Protein AF-A0A7Y2GU65-F1 (afdb_monomer_lite)

pLDDT: mean 91.69, std 6.18, range [55.5, 98.25]

Secondary structure (DSSP, 8-state):
-HHHHHHHHHHHHHHTT--HHHHHHHHHHHHHHHHHHHHHHHHHHHHHHHHHHHHH-TT----HHHHHHHHHHTT-HHHHHHHHHHHHHTT-GGGGGTTT-GGGGGGTT-HHHHHHHHHHT---

Sequence (124 aa):
MEPEAMEQRWIMLEKAGVTADVIEAQKDLYEKEGLDGMRRSLLENNLAGIKTKLEEDKNAYIKYIGIARAYAELKDKEKTLEYLNKAYQQREVHLVELKSDRKFDLLNNEPEFQELLKKIGFPE

Foldseek 3Di:
DVVVVLVVVLVVCVVVVNDPVVSVVLVVQCVVPNPLSSLLVVLVVVLVVVVVVCVVPVPPDDQLCVNLLSVLSVVNPVSNLVSLVVNVVVVPPCVVCVVVPCSCVSCPPPPSVVVSCVVVPHDD

Structure (mmCIF, N/CA/C/O backbone):
data_AF-A0A7Y2GU65-F1
#
_entry.id   AF-A0A7Y2GU65-F1
#
loop_
_atom_site.group_PDB
_atom_site.id
_atom_site.type_symbol
_atom_site.label_atom_id
_atom_site.label_alt_id
_atom_site.label_comp_id
_atom_site.label_asym_id
_atom_site.label_entity_id
_atom_site.label_seq_id
_atom_site.pdbx_PDB_ins_code
_atom_site.Cartn_x
_atom_site.Cartn_y
_atom_site.Cartn_z
_atom_site.occupancy
_atom_site.B_iso_or_equiv
_atom_site.auth_seq_id
_atom_site.auth_comp_id
_atom_site.auth_asym_id
_atom_site.auth_atom_id
_atom_site.pdbx_PDB_model_num
ATOM 1 N N . MET A 1 1 ? 11.517 -22.334 -8.841 1.00 55.50 1 MET A N 1
ATOM 2 C CA . MET A 1 1 ? 10.171 -21.730 -8.915 1.00 55.50 1 MET A CA 1
ATOM 3 C C . MET A 1 1 ? 10.223 -20.253 -9.304 1.00 55.50 1 MET A C 1
ATOM 5 O O . MET A 1 1 ? 9.448 -19.884 -10.167 1.00 55.50 1 MET A O 1
ATOM 9 N N . GLU A 1 2 ? 11.141 -19.430 -8.777 1.00 62.38 2 GLU A N 1
ATOM 10 C CA . GLU A 1 2 ? 11.194 -17.982 -9.102 1.00 62.38 2 GLU A CA 1
ATOM 11 C C . GLU A 1 2 ? 11.497 -17.610 -10.579 1.00 62.38 2 GLU A C 1
ATOM 13 O O . GLU A 1 2 ? 10.807 -16.745 -11.116 1.00 62.38 2 GLU A O 1
ATOM 18 N N . PRO A 1 3 ? 12.448 -18.252 -11.298 1.00 69.88 3 PRO A N 1
ATOM 19 C CA . PRO A 1 3 ? 12.790 -17.824 -12.666 1.00 69.88 3 PRO A CA 1
ATOM 20 C C . PRO A 1 3 ? 11.678 -18.085 -13.693 1.00 69.88 3 PRO A C 1
ATOM 22 O O . PRO A 1 3 ? 11.428 -17.265 -14.570 1.00 69.88 3 PRO A O 1
ATOM 25 N N . GLU A 1 4 ? 10.967 -19.203 -13.543 1.00 79.25 4 GLU A N 1
ATOM 26 C CA . GLU A 1 4 ? 9.875 -19.616 -14.435 1.00 79.25 4 GLU A CA 1
ATOM 27 C C . GLU A 1 4 ? 8.646 -18.699 -14.297 1.00 79.25 4 GLU A C 1
ATOM 29 O O . GLU A 1 4 ? 7.996 -18.358 -15.286 1.00 79.25 4 GLU A O 1
ATOM 34 N N . ALA A 1 5 ? 8.353 -18.226 -13.079 1.00 82.44 5 ALA A N 1
ATOM 35 C CA . ALA A 1 5 ? 7.272 -17.271 -12.836 1.00 82.44 5 ALA A CA 1
ATOM 36 C C . ALA A 1 5 ? 7.546 -15.909 -13.497 1.00 82.44 5 ALA A C 1
ATOM 38 O O . ALA A 1 5 ? 6.633 -15.277 -14.037 1.00 82.44 5 ALA A O 1
ATOM 39 N N . MET A 1 6 ? 8.807 -15.474 -13.494 1.00 86.69 6 MET A N 1
ATOM 40 C CA . MET A 1 6 ? 9.222 -14.241 -14.156 1.00 86.69 6 MET A CA 1
ATOM 41 C C . MET A 1 6 ? 9.165 -14.360 -15.683 1.00 86.69 6 MET A C 1
ATOM 43 O O . MET A 1 6 ? 8.693 -13.430 -16.340 1.00 86.69 6 MET A O 1
ATOM 47 N N . GLU A 1 7 ? 9.501 -15.532 -16.229 1.00 87.25 7 GLU A N 1
ATOM 48 C CA . GLU A 1 7 ? 9.371 -15.827 -17.659 1.00 87.25 7 GLU A CA 1
ATOM 49 C C . GLU A 1 7 ? 7.941 -15.682 -18.171 1.00 87.25 7 GLU A C 1
ATOM 51 O O . GLU A 1 7 ? 7.678 -14.946 -19.129 1.00 87.25 7 GLU A O 1
ATOM 56 N N . GLN A 1 8 ? 6.988 -16.281 -17.459 1.00 88.69 8 GLN A N 1
ATOM 57 C CA . GLN A 1 8 ? 5.573 -16.128 -17.783 1.00 88.69 8 GLN A CA 1
ATOM 58 C C . GLN A 1 8 ? 5.105 -14.676 -17.664 1.00 88.69 8 GLN A C 1
ATOM 60 O O . GLN A 1 8 ? 4.289 -14.217 -18.465 1.00 88.69 8 GLN A O 1
ATOM 65 N N . ARG A 1 9 ? 5.633 -13.921 -16.696 1.00 88.88 9 ARG A N 1
ATOM 66 C CA . ARG A 1 9 ? 5.272 -12.515 -16.523 1.00 88.88 9 ARG A CA 1
ATOM 67 C C . ARG A 1 9 ? 5.699 -11.664 -17.721 1.00 88.88 9 ARG A C 1
ATOM 69 O O . ARG A 1 9 ? 4.898 -10.846 -18.168 1.00 88.88 9 ARG A O 1
ATOM 76 N N . TRP A 1 10 ? 6.909 -11.846 -18.257 1.00 91.06 10 TRP A N 1
ATOM 77 C CA . TRP A 1 10 ? 7.356 -11.094 -19.441 1.00 91.06 10 TRP A CA 1
ATOM 78 C C . TRP A 1 10 ? 6.489 -11.410 -20.661 1.00 91.06 10 TRP A C 1
ATOM 80 O O . TRP A 1 10 ? 5.996 -10.485 -21.302 1.00 91.06 10 TRP A O 1
ATOM 90 N N . ILE A 1 11 ? 6.192 -12.693 -20.898 1.00 93.00 11 ILE A N 1
ATOM 91 C CA . ILE A 1 11 ? 5.289 -13.128 -21.978 1.00 93.00 11 ILE A CA 1
ATOM 92 C C . ILE A 1 11 ? 3.905 -12.479 -21.832 1.00 93.00 11 ILE A C 1
ATOM 94 O O . ILE A 1 11 ? 3.301 -12.038 -22.811 1.00 93.00 11 ILE A O 1
ATOM 98 N N . MET A 1 12 ? 3.379 -12.415 -20.608 1.00 92.44 12 MET A N 1
ATOM 99 C CA . MET A 1 12 ? 2.082 -11.794 -20.340 1.00 92.44 12 MET A CA 1
ATOM 100 C C . MET A 1 12 ? 2.095 -10.281 -20.582 1.00 92.44 12 MET A C 1
ATOM 102 O O . MET A 1 12 ? 1.113 -9.757 -21.104 1.00 92.44 12 MET A O 1
ATOM 106 N N . LEU A 1 13 ? 3.184 -9.580 -20.250 1.00 91.00 13 LEU A N 1
ATOM 107 C CA . LEU A 1 13 ? 3.315 -8.147 -20.529 1.00 91.00 13 LEU A CA 1
ATOM 108 C C . LEU A 1 13 ? 3.381 -7.849 -22.030 1.00 91.00 13 LEU A C 1
ATOM 110 O O . LEU A 1 13 ? 2.687 -6.943 -22.490 1.00 91.00 13 LEU A O 1
ATOM 114 N N . GLU A 1 14 ? 4.148 -8.631 -22.792 1.00 92.25 14 GLU A N 1
ATOM 115 C CA . GLU A 1 14 ? 4.218 -8.502 -24.255 1.00 92.25 14 GLU A CA 1
ATOM 116 C C . GLU A 1 14 ? 2.831 -8.696 -24.881 1.00 92.25 14 GLU A C 1
ATOM 118 O O . GLU A 1 14 ? 2.374 -7.880 -25.680 1.00 92.25 14 GLU A O 1
ATOM 123 N N . LYS A 1 15 ? 2.100 -9.732 -24.446 1.00 93.88 15 LYS A N 1
ATOM 124 C CA . LYS A 1 15 ? 0.719 -9.992 -24.888 1.00 93.88 15 LYS A CA 1
ATOM 125 C C . LYS A 1 15 ? -0.266 -8.897 -24.482 1.00 93.88 15 LYS A C 1
ATOM 127 O O . LYS A 1 15 ? -1.239 -8.670 -25.195 1.00 93.88 15 LYS A O 1
ATOM 132 N N . ALA A 1 16 ? -0.030 -8.232 -23.354 1.00 92.19 16 ALA A N 1
ATOM 133 C CA . ALA A 1 16 ? -0.829 -7.098 -22.897 1.00 92.19 16 ALA A CA 1
ATOM 134 C C . ALA A 1 16 ? -0.507 -5.790 -23.646 1.00 92.19 16 ALA A C 1
ATOM 136 O O . ALA A 1 16 ? -1.129 -4.767 -23.363 1.00 92.19 16 ALA A O 1
ATOM 137 N N . GLY A 1 17 ? 0.440 -5.807 -24.594 1.00 91.56 17 GLY A N 1
ATOM 138 C CA . GLY A 1 17 ? 0.831 -4.637 -25.379 1.00 91.56 17 GLY A CA 1
ATOM 139 C C . GLY A 1 17 ? 1.737 -3.663 -24.627 1.00 91.56 17 GLY A C 1
ATOM 140 O O . GLY A 1 17 ? 1.871 -2.515 -25.047 1.00 91.56 17 GLY A O 1
ATOM 141 N N . VAL A 1 18 ? 2.351 -4.093 -23.520 1.00 91.00 18 VAL A N 1
ATOM 142 C CA . VAL A 1 18 ? 3.381 -3.296 -22.848 1.00 91.00 18 VAL A CA 1
ATOM 143 C C . VAL A 1 18 ? 4.602 -3.219 -23.758 1.00 91.00 18 VAL A C 1
ATOM 145 O O . VAL A 1 18 ? 5.013 -4.215 -24.353 1.00 91.00 18 VAL A O 1
ATOM 148 N N . THR A 1 19 ? 5.157 -2.021 -23.897 1.00 93.06 19 THR A N 1
ATOM 149 C CA . THR A 1 19 ? 6.237 -1.756 -24.843 1.00 93.06 19 THR A CA 1
ATOM 150 C C . THR A 1 19 ? 7.539 -2.437 -24.419 1.00 93.06 19 THR A C 1
ATOM 152 O O . THR A 1 19 ? 7.797 -2.658 -23.232 1.00 93.06 19 THR A O 1
ATOM 155 N N . ALA A 1 20 ? 8.367 -2.789 -25.407 1.00 90.75 20 ALA A N 1
ATOM 156 C CA . ALA A 1 20 ? 9.594 -3.549 -25.180 1.00 90.75 20 ALA A CA 1
ATOM 157 C C . ALA A 1 20 ? 10.570 -2.831 -24.233 1.00 90.75 20 ALA A C 1
ATOM 159 O O . ALA A 1 20 ? 11.165 -3.488 -23.388 1.00 90.75 20 ALA A O 1
ATOM 160 N N . ASP A 1 21 ? 10.658 -1.501 -24.302 1.00 92.06 21 ASP A N 1
ATOM 161 C CA . ASP A 1 21 ? 11.491 -0.671 -23.423 1.00 92.06 21 ASP A CA 1
ATOM 162 C C . ASP A 1 21 ? 11.065 -0.768 -21.949 1.00 92.06 21 ASP A C 1
ATOM 164 O O . ASP A 1 21 ? 11.907 -0.885 -21.060 1.00 92.06 21 ASP A O 1
ATOM 168 N N . VAL A 1 22 ? 9.756 -0.810 -21.671 1.00 87.88 22 VAL A N 1
ATOM 169 C CA . VAL A 1 22 ? 9.235 -0.978 -20.305 1.00 87.88 22 VAL A CA 1
ATOM 170 C C . VAL A 1 22 ? 9.516 -2.387 -19.778 1.00 87.88 22 VAL A C 1
ATOM 172 O O . VAL A 1 22 ? 9.801 -2.566 -18.592 1.00 87.88 22 VAL A O 1
ATOM 175 N N . ILE A 1 23 ? 9.431 -3.401 -20.642 1.00 90.75 23 ILE A N 1
ATOM 176 C CA . ILE A 1 23 ? 9.720 -4.793 -20.275 1.00 90.75 23 ILE A CA 1
ATOM 177 C C . ILE A 1 23 ? 11.219 -4.983 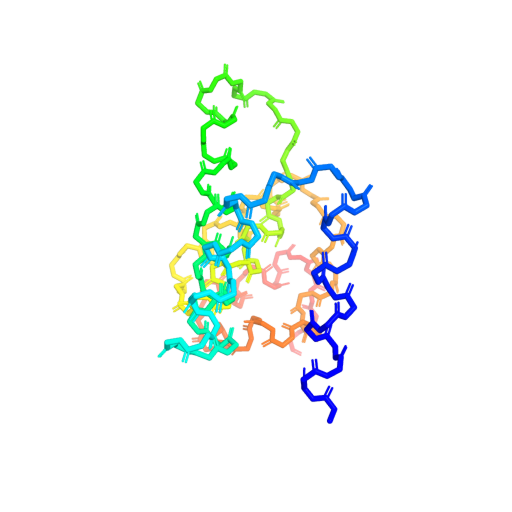-20.028 1.00 90.75 23 ILE A C 1
ATOM 179 O O . ILE A 1 23 ? 11.590 -5.631 -19.050 1.00 90.75 23 ILE A O 1
ATOM 183 N N . GLU A 1 24 ? 12.069 -4.402 -20.873 1.00 92.44 24 GLU A N 1
ATOM 184 C CA . GLU A 1 24 ? 13.527 -4.416 -20.735 1.00 92.44 24 GLU A CA 1
ATOM 185 C C . GLU A 1 24 ? 13.963 -3.714 -19.446 1.00 92.44 24 GLU A C 1
ATOM 187 O O . GLU A 1 24 ? 14.678 -4.310 -18.648 1.00 92.44 24 GLU A O 1
ATOM 192 N N . ALA A 1 25 ? 13.407 -2.538 -19.136 1.00 89.69 25 ALA A N 1
ATOM 193 C CA . ALA A 1 25 ? 13.678 -1.853 -17.872 1.00 89.69 25 ALA A CA 1
ATOM 194 C C . ALA A 1 25 ? 13.314 -2.703 -16.636 1.00 89.69 25 ALA A C 1
ATOM 196 O O . ALA A 1 25 ? 14.022 -2.676 -15.628 1.00 89.69 25 ALA A O 1
ATOM 197 N N . GLN A 1 26 ? 12.228 -3.486 -16.695 1.00 89.88 26 GLN A N 1
ATOM 198 C CA . GLN 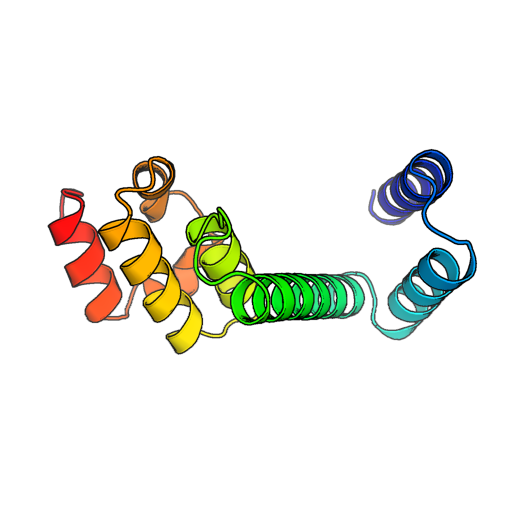A 1 26 ? 11.865 -4.409 -15.611 1.00 89.88 26 GLN A CA 1
ATOM 199 C C . GLN A 1 26 ? 12.816 -5.609 -15.513 1.00 89.88 26 GLN A C 1
ATOM 201 O O . GLN A 1 26 ? 13.111 -6.043 -14.400 1.00 89.88 26 GLN A O 1
ATOM 206 N N . LYS A 1 27 ? 13.292 -6.143 -16.647 1.00 90.75 27 LYS A N 1
ATOM 207 C CA . LYS A 1 27 ? 14.298 -7.220 -16.684 1.00 90.75 27 LYS A CA 1
ATOM 208 C C . LYS A 1 27 ? 15.622 -6.743 -16.090 1.00 90.75 27 LYS A C 1
ATOM 210 O O . LYS A 1 27 ? 16.115 -7.372 -15.160 1.00 90.75 27 LYS A O 1
ATOM 215 N N . ASP A 1 28 ? 16.110 -5.585 -16.525 1.00 91.75 28 ASP A N 1
ATOM 216 C CA . ASP A 1 28 ? 17.324 -4.953 -16.004 1.00 91.75 28 ASP A CA 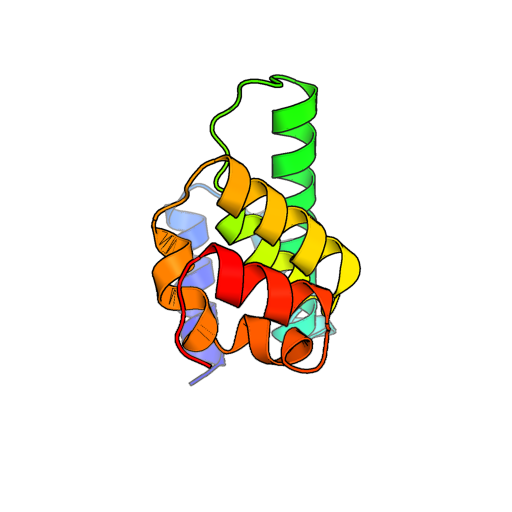1
ATOM 217 C C . ASP A 1 28 ? 17.259 -4.742 -14.489 1.00 91.75 28 ASP A C 1
ATOM 219 O O . ASP A 1 28 ? 18.226 -4.994 -13.767 1.00 91.75 28 ASP A O 1
ATOM 223 N N . LEU A 1 29 ? 16.118 -4.258 -13.992 1.00 89.56 29 LEU A N 1
ATOM 224 C CA . LEU A 1 29 ? 15.932 -4.018 -12.566 1.00 89.56 29 LEU A CA 1
ATOM 225 C C . LEU A 1 29 ? 15.890 -5.328 -11.771 1.00 89.56 29 LEU A C 1
ATOM 227 O O . LEU A 1 29 ? 16.472 -5.406 -10.692 1.00 89.56 29 LEU A O 1
ATOM 231 N N . TYR A 1 30 ? 15.249 -6.365 -12.314 1.00 90.44 30 TYR A N 1
ATOM 232 C CA . TYR A 1 30 ? 15.252 -7.697 -11.715 1.00 90.44 30 TYR A CA 1
ATOM 233 C C . TYR A 1 30 ? 16.662 -8.300 -11.657 1.00 90.44 30 TYR A C 1
ATOM 235 O O . TYR A 1 30 ? 17.035 -8.875 -10.639 1.00 90.44 30 TYR A O 1
ATOM 243 N N . GLU A 1 31 ? 17.472 -8.140 -12.703 1.00 90.44 31 GLU A N 1
ATOM 244 C CA . GLU A 1 31 ? 18.860 -8.618 -12.711 1.00 90.44 31 GLU A CA 1
ATOM 245 C C . GLU A 1 31 ? 19.745 -7.873 -11.700 1.00 90.44 31 GLU A C 1
ATOM 247 O O . GLU A 1 31 ? 20.608 -8.483 -11.067 1.00 90.44 31 GLU A O 1
ATOM 252 N N . LYS A 1 32 ? 19.521 -6.565 -11.520 1.00 90.25 32 LYS A N 1
ATOM 253 C CA . LYS A 1 32 ? 20.323 -5.710 -10.628 1.00 90.25 32 LYS A CA 1
ATOM 254 C C . LYS A 1 32 ? 19.924 -5.808 -9.159 1.00 90.25 32 LYS A C 1
ATOM 256 O O . LYS A 1 32 ? 20.793 -5.837 -8.292 1.00 90.25 32 LYS A O 1
ATOM 261 N N . GLU A 1 33 ? 18.626 -5.816 -8.874 1.00 90.12 33 GLU A N 1
ATOM 262 C CA . GLU A 1 33 ? 18.084 -5.661 -7.516 1.00 90.12 33 GLU A CA 1
ATOM 263 C C . GLU A 1 33 ? 17.213 -6.842 -7.069 1.00 90.12 33 GLU A C 1
ATOM 265 O O . GLU A 1 33 ? 16.683 -6.856 -5.954 1.00 90.12 33 GLU A O 1
ATOM 270 N N . GLY A 1 34 ? 17.061 -7.852 -7.925 1.00 89.56 34 GLY A N 1
ATOM 271 C CA . GLY A 1 34 ? 16.214 -9.001 -7.660 1.00 89.56 34 GLY A CA 1
ATOM 272 C C . GLY A 1 34 ? 14.724 -8.663 -7.661 1.00 89.56 34 GLY A C 1
ATOM 273 O O . GLY A 1 34 ? 14.271 -7.575 -8.032 1.00 89.56 34 GLY A O 1
ATOM 274 N N . LEU A 1 35 ? 13.933 -9.642 -7.220 1.00 86.62 35 LEU A N 1
ATOM 275 C CA . LEU A 1 35 ? 12.478 -9.529 -7.164 1.00 86.62 35 LEU A CA 1
ATOM 276 C C . LEU A 1 35 ? 12.020 -8.393 -6.242 1.00 86.62 35 LEU A C 1
ATOM 278 O O . LEU A 1 35 ? 11.068 -7.695 -6.578 1.00 86.62 35 LEU A O 1
ATOM 282 N N . ASP A 1 36 ? 12.692 -8.199 -5.107 1.00 86.75 36 ASP A N 1
ATO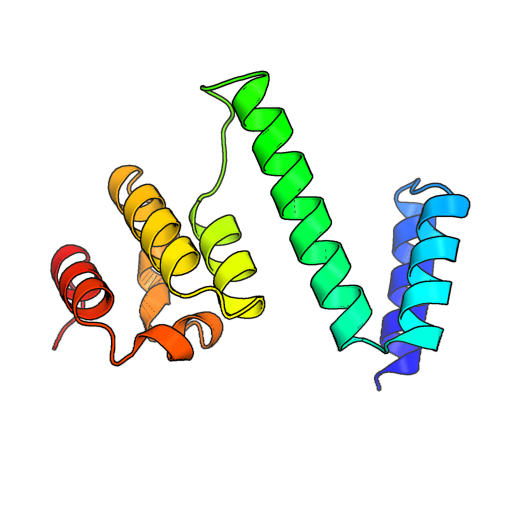M 283 C CA . ASP A 1 36 ? 12.287 -7.217 -4.100 1.00 86.75 36 ASP A CA 1
ATOM 284 C C . ASP A 1 36 ? 12.477 -5.775 -4.588 1.00 86.75 36 ASP A C 1
ATOM 286 O O . ASP A 1 36 ? 11.556 -4.965 -4.451 1.00 86.75 36 ASP A O 1
ATOM 290 N N . GLY A 1 37 ? 13.616 -5.457 -5.216 1.00 88.19 37 GLY A N 1
ATOM 291 C CA . GLY A 1 37 ? 13.857 -4.133 -5.802 1.00 88.19 37 GLY A CA 1
ATOM 292 C C . GLY A 1 37 ? 12.911 -3.831 -6.962 1.00 88.19 37 GLY A C 1
ATOM 293 O O . GLY A 1 37 ? 12.256 -2.784 -6.994 1.00 88.19 37 GLY A O 1
ATOM 294 N N . MET A 1 38 ? 12.708 -4.808 -7.853 1.00 89.56 38 MET A N 1
ATOM 295 C CA . MET A 1 38 ? 11.724 -4.682 -8.928 1.00 89.56 38 MET A CA 1
ATOM 296 C C . MET A 1 38 ? 10.307 -4.476 -8.376 1.00 89.56 38 MET A C 1
ATOM 298 O O . MET A 1 38 ? 9.594 -3.570 -8.810 1.00 89.56 38 MET A O 1
ATOM 302 N N . ARG A 1 39 ? 9.885 -5.282 -7.395 1.00 87.56 39 ARG A N 1
ATOM 303 C CA . ARG A 1 39 ? 8.562 -5.177 -6.766 1.00 87.56 39 ARG A CA 1
ATOM 304 C C . ARG A 1 39 ? 8.361 -3.812 -6.118 1.00 87.56 39 ARG A C 1
ATOM 306 O O . ARG A 1 39 ? 7.306 -3.212 -6.310 1.00 87.56 39 ARG A O 1
ATOM 313 N N . ARG A 1 40 ? 9.368 -3.306 -5.404 1.00 90.88 40 ARG A N 1
ATOM 314 C CA . ARG A 1 40 ? 9.352 -1.961 -4.823 1.00 90.88 40 ARG A CA 1
ATOM 315 C C . ARG A 1 40 ? 9.118 -0.892 -5.890 1.00 90.88 40 ARG A C 1
ATOM 317 O O . ARG A 1 40 ? 8.178 -0.113 -5.757 1.00 90.88 40 ARG A O 1
ATOM 324 N N . SER A 1 41 ? 9.910 -0.896 -6.961 1.00 90.81 41 SER A N 1
ATOM 325 C CA . SER A 1 41 ? 9.774 0.086 -8.044 1.00 90.81 41 SER A CA 1
ATOM 326 C C . SER A 1 41 ? 8.394 0.027 -8.709 1.00 90.81 41 SER A C 1
ATOM 328 O O . SER A 1 41 ? 7.776 1.058 -8.970 1.00 90.81 41 SER A O 1
ATOM 330 N N . LEU A 1 42 ? 7.847 -1.175 -8.922 1.00 89.62 42 LEU A N 1
ATOM 331 C CA . LEU A 1 42 ? 6.497 -1.342 -9.466 1.00 89.62 42 LEU A CA 1
ATOM 332 C C . LEU A 1 42 ? 5.416 -0.744 -8.552 1.00 89.62 42 LEU A C 1
ATOM 334 O O . LEU A 1 42 ? 4.479 -0.118 -9.051 1.00 89.62 42 LEU A O 1
ATOM 338 N N . LEU A 1 43 ? 5.537 -0.912 -7.232 1.00 93.50 43 LEU A N 1
ATOM 339 C CA . LEU A 1 43 ? 4.614 -0.307 -6.267 1.00 93.50 43 LEU A CA 1
ATOM 340 C C . LEU A 1 43 ? 4.704 1.221 -6.294 1.00 93.50 43 LEU A C 1
ATOM 342 O O . LEU A 1 43 ? 3.672 1.885 -6.360 1.00 93.50 43 LEU A O 1
ATOM 346 N N . GLU A 1 44 ? 5.916 1.774 -6.289 1.00 92.25 44 GLU A N 1
ATOM 347 C CA . GLU A 1 44 ? 6.156 3.220 -6.342 1.00 92.25 44 GLU A CA 1
ATOM 348 C C . GLU A 1 44 ? 5.600 3.836 -7.640 1.00 92.25 44 GLU A C 1
ATOM 350 O O . GLU A 1 44 ? 4.884 4.838 -7.590 1.00 92.25 44 GLU A O 1
ATOM 355 N N . ASN A 1 45 ? 5.818 3.186 -8.788 1.00 91.06 45 ASN A N 1
ATOM 356 C CA . ASN A 1 45 ? 5.269 3.615 -10.078 1.00 91.06 45 ASN A CA 1
ATOM 357 C C . ASN A 1 45 ? 3.734 3.569 -10.106 1.00 91.06 45 ASN A C 1
ATOM 359 O O . ASN A 1 45 ? 3.087 4.506 -10.576 1.00 91.06 45 ASN A O 1
ATOM 363 N N . ASN A 1 46 ? 3.130 2.503 -9.571 1.00 91.69 46 ASN A N 1
ATOM 364 C CA . ASN A 1 46 ? 1.674 2.399 -9.465 1.00 91.69 46 ASN A CA 1
ATOM 365 C C . ASN A 1 46 ? 1.092 3.507 -8.569 1.00 91.69 46 ASN A C 1
ATOM 367 O O . ASN A 1 46 ? 0.103 4.146 -8.926 1.00 91.69 46 ASN A O 1
ATOM 371 N N . LEU A 1 47 ? 1.728 3.777 -7.425 1.00 94.88 47 LEU A N 1
ATOM 372 C CA . LEU A 1 47 ? 1.338 4.861 -6.522 1.00 94.88 47 LEU A CA 1
ATOM 373 C C . LEU A 1 47 ? 1.443 6.235 -7.198 1.00 94.88 47 LEU A C 1
ATOM 375 O O . LEU A 1 47 ? 0.532 7.052 -7.053 1.00 94.88 47 LEU A O 1
ATOM 379 N N . ALA A 1 48 ? 2.507 6.476 -7.970 1.00 93.12 48 ALA A N 1
ATOM 380 C CA . ALA A 1 48 ? 2.667 7.700 -8.750 1.00 93.12 48 ALA A CA 1
ATOM 381 C C . ALA A 1 48 ? 1.547 7.860 -9.792 1.00 93.12 48 ALA A C 1
ATOM 383 O O . ALA A 1 48 ? 0.921 8.916 -9.851 1.00 93.12 48 ALA A O 1
ATOM 384 N N . GLY A 1 49 ? 1.217 6.799 -10.538 1.00 91.69 49 GLY A N 1
ATOM 385 C CA . GLY A 1 49 ? 0.121 6.822 -11.512 1.00 91.69 49 GLY A CA 1
ATOM 386 C C . GLY A 1 49 ? -1.246 7.100 -10.876 1.00 91.69 49 GLY A C 1
ATOM 387 O O . GLY A 1 49 ? -2.036 7.882 -11.405 1.00 91.69 49 GLY A O 1
ATOM 388 N N . ILE A 1 50 ? -1.517 6.523 -9.700 1.00 92.69 50 ILE A N 1
ATOM 389 C CA . ILE A 1 50 ? -2.739 6.814 -8.936 1.00 92.69 50 ILE A CA 1
ATOM 390 C C . ILE A 1 50 ? -2.775 8.279 -8.487 1.00 92.69 50 ILE A C 1
ATOM 392 O O . ILE A 1 50 ? -3.828 8.915 -8.566 1.00 92.69 50 ILE A O 1
ATOM 396 N N . LYS A 1 51 ? -1.641 8.824 -8.029 1.00 91.06 51 LYS A N 1
ATOM 397 C CA . LYS A 1 51 ? -1.537 10.229 -7.625 1.00 91.06 51 LYS A CA 1
ATOM 398 C C . LYS A 1 51 ? -1.836 11.165 -8.798 1.00 91.06 51 LYS A C 1
ATOM 400 O O . LYS A 1 51 ? -2.683 12.037 -8.643 1.00 91.06 51 LYS A O 1
ATOM 405 N N . THR A 1 52 ? -1.220 10.944 -9.959 1.00 93.81 52 THR A N 1
ATOM 406 C CA . THR A 1 52 ? -1.494 11.728 -11.175 1.00 93.81 52 THR A CA 1
ATOM 407 C C . THR A 1 52 ? -2.974 11.675 -11.543 1.00 93.81 52 THR A C 1
ATOM 409 O O . THR A 1 52 ? -3.595 12.713 -11.746 1.00 93.81 52 THR A O 1
ATOM 412 N N . LYS A 1 53 ? -3.586 10.484 -11.515 1.00 92.00 53 LYS A N 1
ATOM 413 C CA . LYS A 1 53 ? -5.017 10.330 -11.808 1.00 92.00 53 LYS A CA 1
ATOM 414 C C . LYS A 1 53 ? -5.912 11.133 -10.855 1.00 92.00 53 LYS A C 1
ATOM 416 O O . LYS A 1 53 ? -6.911 11.690 -11.291 1.00 92.00 53 LYS A O 1
ATOM 421 N N . LEU A 1 54 ? -5.566 11.198 -9.567 1.00 88.12 54 LEU A N 1
ATOM 422 C CA . LEU A 1 54 ? -6.297 11.997 -8.573 1.00 88.12 54 LEU A CA 1
ATOM 423 C C . LEU A 1 54 ? -6.079 13.510 -8.730 1.00 88.12 54 LEU A C 1
ATOM 425 O O . LEU A 1 54 ? -6.955 14.292 -8.359 1.00 88.12 54 LEU A O 1
ATOM 429 N N . GLU A 1 55 ? -4.915 13.930 -9.232 1.00 93.00 55 GLU A N 1
ATOM 430 C CA . GLU A 1 55 ? -4.626 15.334 -9.546 1.00 93.00 55 GLU A CA 1
ATOM 431 C C . GLU A 1 55 ? -5.424 15.808 -10.770 1.00 93.00 55 GLU A C 1
ATOM 433 O O . GLU A 1 55 ? -5.960 16.917 -10.751 1.00 93.00 55 GLU A O 1
ATOM 438 N N . GLU A 1 56 ? -5.551 14.955 -11.790 1.00 95.19 56 GLU A N 1
ATOM 439 C CA . GLU A 1 56 ? -6.335 15.214 -13.004 1.00 95.19 56 GLU A CA 1
ATOM 440 C C . GLU A 1 56 ? -7.849 15.143 -12.755 1.00 95.19 56 GLU A C 1
ATOM 442 O O . GLU A 1 56 ? -8.599 15.996 -13.231 1.00 95.19 56 GLU A O 1
ATOM 447 N N . ASP A 1 57 ? -8.305 14.155 -11.980 1.00 93.50 57 ASP A N 1
ATOM 448 C CA . ASP A 1 57 ? -9.705 13.980 -11.604 1.00 93.50 57 ASP A CA 1
ATOM 449 C C . ASP A 1 57 ? -9.834 13.605 -10.123 1.00 93.50 57 ASP A C 1
ATOM 451 O O . ASP A 1 57 ? -9.665 12.456 -9.707 1.00 93.50 57 ASP A O 1
ATOM 455 N N . LYS A 1 58 ? -10.231 14.588 -9.312 1.00 85.12 58 LYS A N 1
ATOM 456 C CA . LYS A 1 58 ? -10.468 14.401 -7.872 1.00 85.12 58 LYS A CA 1
ATOM 457 C C . LYS A 1 58 ? -11.616 13.433 -7.566 1.00 85.12 58 LYS A C 1
ATOM 459 O O . LYS A 1 58 ? -11.701 12.955 -6.437 1.00 85.12 58 LYS A O 1
ATOM 464 N N . ASN A 1 59 ? -12.488 13.160 -8.537 1.00 85.94 59 ASN A N 1
ATOM 465 C CA . ASN A 1 59 ? -13.599 12.218 -8.418 1.00 85.94 59 ASN A CA 1
ATOM 466 C C . ASN A 1 59 ? -13.273 10.846 -9.023 1.00 85.94 59 ASN A C 1
ATOM 468 O O . ASN A 1 59 ? -14.149 9.975 -9.052 1.00 85.94 59 ASN A O 1
ATOM 472 N N . ALA A 1 60 ? -12.038 10.631 -9.489 1.00 87.31 60 ALA A N 1
ATOM 473 C CA . ALA A 1 60 ? -11.614 9.350 -10.019 1.00 87.31 60 ALA A CA 1
ATOM 474 C C . ALA A 1 60 ? -11.917 8.235 -9.012 1.00 87.31 60 ALA A C 1
ATOM 476 O O . ALA A 1 60 ? -11.532 8.295 -7.842 1.00 87.31 60 ALA A O 1
ATOM 477 N N . TYR A 1 61 ? -12.578 7.175 -9.480 1.00 85.44 61 TYR A N 1
ATOM 478 C CA . TYR A 1 61 ? -12.794 5.995 -8.653 1.00 85.44 61 TYR A CA 1
ATOM 479 C C . TYR A 1 61 ? -11.449 5.310 -8.373 1.00 85.44 61 TYR A C 1
ATOM 481 O O . TYR A 1 61 ? -10.807 4.775 -9.286 1.00 85.44 61 TYR A O 1
ATOM 48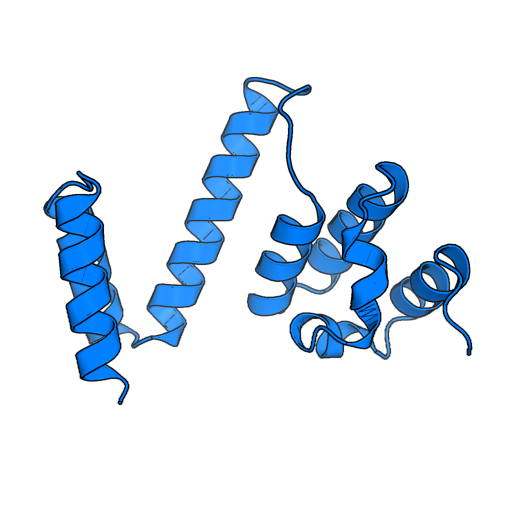9 N N . ILE A 1 62 ? -11.036 5.337 -7.106 1.00 88.44 62 ILE A N 1
ATOM 490 C CA . ILE A 1 62 ? -9.793 4.764 -6.591 1.00 88.44 62 ILE A CA 1
ATOM 491 C C . ILE A 1 62 ? -10.131 3.876 -5.396 1.00 88.44 62 ILE A C 1
ATOM 493 O O . ILE A 1 62 ? -10.869 4.285 -4.509 1.00 88.44 62 ILE A O 1
ATOM 497 N N . LYS A 1 63 ? -9.560 2.669 -5.362 1.00 92.62 63 LYS A N 1
ATOM 498 C CA . LYS A 1 63 ? -9.663 1.767 -4.208 1.00 92.62 63 LYS A CA 1
ATOM 499 C C . LYS A 1 63 ? -8.529 2.069 -3.233 1.00 92.62 63 LYS A C 1
ATOM 501 O O . LYS A 1 63 ? -7.392 1.643 -3.458 1.00 92.62 63 LYS A O 1
ATOM 506 N N . TYR A 1 64 ? -8.818 2.789 -2.158 1.00 95.50 64 TYR A N 1
ATOM 507 C CA . TYR A 1 64 ? -7.838 3.164 -1.146 1.00 95.50 64 TYR A CA 1
ATOM 508 C C . TYR A 1 64 ? -7.259 1.960 -0.405 1.00 95.50 64 TYR A C 1
ATOM 510 O O . TYR A 1 64 ? -6.093 2.015 -0.014 1.00 95.50 64 TYR A O 1
ATOM 518 N N . ILE A 1 65 ? -7.985 0.838 -0.300 1.00 95.94 65 ILE A N 1
ATOM 519 C CA . ILE A 1 65 ? -7.412 -0.390 0.274 1.00 95.94 65 ILE A CA 1
ATOM 520 C C . ILE A 1 65 ? -6.197 -0.894 -0.522 1.00 95.94 65 ILE A C 1
ATOM 522 O O . ILE A 1 65 ? -5.237 -1.400 0.057 1.00 95.94 65 ILE A O 1
ATOM 526 N N . GLY A 1 66 ? -6.198 -0.725 -1.850 1.00 94.56 66 GLY A N 1
ATOM 527 C CA . GLY A 1 66 ? -5.074 -1.114 -2.703 1.00 94.56 66 GLY A CA 1
ATOM 528 C C . GLY A 1 66 ? -3.843 -0.243 -2.461 1.00 94.56 66 GLY A C 1
ATOM 529 O O . GLY A 1 66 ? -2.725 -0.749 -2.417 1.00 94.56 66 GLY A O 1
ATOM 530 N N . ILE A 1 67 ? -4.061 1.052 -2.227 1.00 96.62 67 ILE A N 1
ATOM 531 C CA . ILE A 1 67 ? -2.997 1.999 -1.878 1.00 96.62 67 ILE A CA 1
ATOM 532 C C . ILE A 1 67 ? -2.419 1.678 -0.500 1.00 96.62 67 ILE A C 1
ATOM 534 O O . ILE A 1 67 ? -1.202 1.628 -0.343 1.00 96.62 67 ILE A O 1
ATOM 538 N N . ALA A 1 68 ? -3.279 1.400 0.483 1.00 97.25 68 ALA A N 1
ATOM 539 C CA . ALA A 1 68 ? -2.844 0.991 1.812 1.00 97.25 68 ALA A CA 1
ATOM 540 C C . ALA A 1 68 ? -1.970 -0.271 1.752 1.00 97.25 68 ALA A C 1
ATOM 542 O O . ALA A 1 68 ? -0.897 -0.298 2.344 1.00 97.25 68 ALA A O 1
ATOM 543 N N . ARG A 1 69 ? -2.374 -1.290 0.979 1.00 96.31 69 ARG A N 1
ATOM 544 C CA . ARG A 1 69 ? -1.570 -2.506 0.759 1.00 96.31 69 ARG A CA 1
ATOM 545 C C . ARG A 1 69 ? -0.204 -2.192 0.146 1.00 96.31 69 ARG A C 1
ATOM 547 O O . ARG A 1 69 ? 0.793 -2.745 0.601 1.00 96.31 69 ARG A O 1
ATOM 554 N N . ALA A 1 70 ? -0.148 -1.302 -0.845 1.00 96.25 70 ALA A N 1
ATOM 555 C CA . ALA A 1 70 ? 1.108 -0.908 -1.480 1.00 96.25 70 ALA A CA 1
ATOM 556 C C . ALA A 1 70 ? 2.066 -0.225 -0.489 1.00 96.25 70 ALA A C 1
ATOM 558 O O . ALA A 1 70 ? 3.225 -0.621 -0.395 1.00 96.25 70 ALA A O 1
ATOM 559 N N . TYR A 1 71 ? 1.585 0.731 0.312 1.00 97.44 71 TYR A N 1
ATOM 560 C CA . TYR A 1 71 ? 2.411 1.357 1.352 1.00 97.44 71 TYR A CA 1
ATOM 561 C C . TYR A 1 71 ? 2.818 0.384 2.465 1.00 97.44 71 TYR A C 1
ATOM 563 O O . TYR A 1 71 ? 3.945 0.453 2.955 1.00 97.44 71 TYR A O 1
ATOM 571 N N . ALA A 1 72 ? 1.956 -0.574 2.809 1.00 96.69 72 ALA A N 1
ATOM 572 C CA . ALA A 1 72 ? 2.267 -1.603 3.794 1.00 96.69 72 ALA A CA 1
ATOM 573 C C . ALA A 1 72 ? 3.396 -2.533 3.313 1.00 96.69 72 ALA A C 1
ATOM 575 O O . ALA A 1 72 ? 4.282 -2.906 4.088 1.00 96.69 72 ALA A O 1
ATOM 576 N N . GLU A 1 73 ? 3.406 -2.874 2.019 1.00 95.00 73 GLU A N 1
ATOM 577 C CA . GLU A 1 73 ? 4.513 -3.595 1.381 1.00 95.00 73 GLU A CA 1
ATOM 578 C C . GLU A 1 73 ? 5.809 -2.773 1.391 1.00 95.00 73 GLU A C 1
ATOM 580 O O . GLU A 1 73 ? 6.864 -3.319 1.709 1.00 95.00 73 GLU A O 1
ATOM 585 N N . LEU A 1 74 ? 5.716 -1.459 1.155 1.00 95.19 74 LEU A N 1
ATOM 586 C CA . LEU A 1 74 ? 6.833 -0.508 1.249 1.00 95.19 74 LEU A CA 1
ATOM 587 C C . LEU A 1 74 ? 7.263 -0.179 2.692 1.00 95.19 74 LEU A C 1
ATOM 589 O O . LEU A 1 74 ? 8.208 0.581 2.889 1.00 95.19 74 LEU A O 1
ATOM 593 N N . LYS A 1 75 ? 6.599 -0.756 3.703 1.00 95.31 75 LYS A N 1
ATOM 594 C CA . LYS A 1 75 ? 6.840 -0.523 5.139 1.00 95.31 75 LYS A CA 1
ATOM 595 C C . LYS A 1 75 ? 6.609 0.920 5.606 1.00 95.31 75 LYS A C 1
ATOM 597 O O . LYS A 1 75 ? 7.062 1.290 6.688 1.00 95.31 75 LYS A O 1
ATOM 602 N N . ASP A 1 76 ? 5.843 1.703 4.852 1.00 97.06 76 ASP A N 1
ATOM 603 C CA . ASP A 1 76 ? 5.434 3.054 5.235 1.00 97.06 76 ASP A CA 1
ATOM 604 C C . ASP A 1 76 ? 4.158 2.993 6.086 1.00 97.06 76 ASP A C 1
ATOM 606 O O . ASP A 1 76 ? 3.031 2.941 5.581 1.00 97.06 76 ASP A O 1
ATOM 610 N N . LYS A 1 77 ? 4.338 2.946 7.408 1.00 97.50 77 LYS A N 1
ATOM 611 C CA . LYS A 1 77 ? 3.235 2.816 8.371 1.00 97.50 77 LYS A CA 1
ATOM 612 C C . LYS A 1 77 ? 2.274 3.998 8.335 1.00 97.50 77 LYS A C 1
ATOM 614 O O . LYS A 1 77 ? 1.062 3.791 8.357 1.00 97.50 77 LYS A O 1
ATOM 619 N N . GLU A 1 78 ? 2.812 5.213 8.269 1.00 97.75 78 GLU A N 1
ATOM 620 C CA . GLU A 1 78 ? 2.030 6.449 8.308 1.00 97.75 78 GLU A CA 1
ATOM 621 C C . GLU A 1 78 ? 1.085 6.506 7.108 1.00 97.75 78 GLU A C 1
ATOM 623 O O . GLU A 1 78 ? -0.131 6.645 7.270 1.00 97.75 78 GLU A O 1
ATOM 628 N N . LYS A 1 79 ? 1.619 6.283 5.901 1.00 97.50 79 LYS A N 1
ATOM 629 C CA . LYS A 1 79 ? 0.797 6.246 4.690 1.00 97.50 79 LYS A CA 1
ATOM 630 C C . LYS A 1 79 ? -0.160 5.067 4.678 1.00 97.50 79 LYS A C 1
ATOM 632 O O . LYS A 1 79 ? -1.300 5.221 4.241 1.00 97.50 79 LYS A O 1
ATOM 637 N N . THR A 1 80 ? 0.247 3.910 5.196 1.00 98.25 80 THR A N 1
ATOM 638 C CA . THR A 1 80 ? -0.669 2.769 5.323 1.00 98.25 80 THR A CA 1
ATOM 639 C C . THR A 1 80 ? -1.896 3.150 6.158 1.00 98.25 80 THR A C 1
ATOM 641 O O . THR A 1 80 ? -3.024 2.972 5.699 1.00 98.25 80 THR A O 1
ATOM 644 N N . LEU A 1 81 ? -1.698 3.737 7.344 1.00 98.06 81 LEU A N 1
ATOM 645 C CA . LEU A 1 81 ? -2.784 4.180 8.225 1.00 98.06 81 LEU A CA 1
ATOM 646 C C . LEU A 1 81 ? -3.643 5.281 7.594 1.00 98.06 81 LEU A C 1
ATOM 648 O O . LEU A 1 81 ? -4.872 5.230 7.694 1.00 98.06 81 LEU A O 1
ATOM 652 N N . GLU A 1 82 ? -3.028 6.251 6.915 1.00 97.62 82 GLU A N 1
ATOM 653 C CA . GLU A 1 82 ? -3.741 7.314 6.196 1.00 97.62 82 GLU A CA 1
ATOM 654 C C . GLU A 1 82 ? -4.747 6.721 5.196 1.00 97.62 82 GLU A C 1
ATOM 656 O O . GLU A 1 82 ? -5.933 7.067 5.197 1.00 97.62 82 GLU A O 1
ATOM 661 N N . TYR A 1 83 ? -4.291 5.786 4.360 1.00 97.44 83 TYR A N 1
ATOM 662 C CA . TYR A 1 83 ? -5.123 5.198 3.314 1.00 97.44 83 TYR A CA 1
ATOM 663 C C . TYR A 1 83 ? -6.118 4.159 3.834 1.00 97.44 83 TYR A C 1
ATOM 665 O O . TYR A 1 83 ? -7.212 4.051 3.278 1.00 97.44 83 TYR A O 1
ATOM 673 N N . LEU A 1 84 ? -5.821 3.467 4.937 1.00 98.00 84 LEU A N 1
ATOM 674 C CA . LEU A 1 84 ? -6.811 2.636 5.627 1.00 98.00 84 LEU A CA 1
ATOM 675 C C . LEU A 1 84 ? -7.977 3.471 6.179 1.00 98.00 84 LEU A C 1
ATOM 677 O O . LEU A 1 84 ? -9.137 3.085 6.036 1.00 98.00 84 LEU A O 1
ATOM 681 N N . ASN A 1 85 ? -7.697 4.651 6.739 1.00 97.38 85 ASN A N 1
ATOM 682 C CA . ASN A 1 85 ? -8.747 5.567 7.187 1.00 97.38 85 ASN A CA 1
ATOM 683 C C . ASN A 1 85 ? -9.590 6.094 6.015 1.00 97.38 85 ASN A C 1
ATOM 685 O O . ASN A 1 85 ? -10.814 6.176 6.132 1.00 97.38 85 ASN A O 1
ATOM 689 N N . LYS A 1 86 ? -8.970 6.402 4.868 1.00 95.44 86 LYS A N 1
ATOM 690 C CA . LYS A 1 86 ? -9.698 6.786 3.644 1.00 95.44 86 LYS A CA 1
ATOM 691 C C . LYS A 1 86 ? -10.600 5.658 3.133 1.00 95.44 86 LYS A C 1
ATOM 693 O O . LYS A 1 86 ? -11.768 5.903 2.832 1.00 95.44 86 LYS A O 1
ATOM 698 N N . ALA A 1 87 ? -10.100 4.421 3.106 1.00 96.50 87 ALA A N 1
ATOM 699 C CA . ALA A 1 87 ? -10.901 3.248 2.751 1.00 96.50 87 ALA A CA 1
ATOM 700 C C . ALA A 1 87 ? -12.103 3.080 3.698 1.00 96.50 87 ALA A C 1
ATOM 702 O O . ALA A 1 87 ? -13.207 2.758 3.257 1.00 96.50 87 ALA A O 1
ATOM 703 N N . TYR A 1 88 ? -11.915 3.353 4.995 1.00 96.81 88 TYR A N 1
ATOM 704 C CA . TYR A 1 88 ? -12.989 3.295 5.990 1.00 96.81 88 TYR A CA 1
ATOM 705 C C . TYR A 1 88 ? -14.050 4.371 5.763 1.00 96.81 88 TYR A C 1
ATOM 707 O O . TYR A 1 88 ? -15.243 4.069 5.775 1.00 96.81 88 TYR A O 1
ATOM 715 N N . GLN A 1 89 ? -13.638 5.606 5.470 1.00 95.00 89 GLN A N 1
ATOM 716 C CA . GLN A 1 89 ? -14.559 6.691 5.119 1.00 95.00 89 GLN A CA 1
ATOM 717 C C . GLN A 1 89 ? -15.399 6.359 3.877 1.00 95.00 89 GLN A C 1
ATOM 719 O O . GLN A 1 89 ? -16.588 6.672 3.843 1.00 95.00 89 GLN A O 1
ATOM 724 N N . GLN A 1 90 ? -14.809 5.676 2.891 1.00 93.50 90 GLN A N 1
ATOM 725 C CA . GLN A 1 90 ? -15.516 5.201 1.697 1.00 93.50 90 GLN A CA 1
ATOM 726 C C . GLN A 1 90 ? -16.288 3.889 1.897 1.00 93.50 90 GLN A C 1
ATOM 728 O O . GLN A 1 90 ? -16.947 3.426 0.966 1.00 93.50 90 GLN A O 1
ATOM 733 N N . ARG A 1 91 ? -16.252 3.302 3.102 1.00 93.62 91 ARG A N 1
ATOM 734 C CA . ARG A 1 91 ? -16.912 2.028 3.432 1.00 93.62 91 ARG A CA 1
ATOM 735 C C . ARG A 1 91 ? -16.504 0.903 2.475 1.00 93.62 91 ARG A C 1
ATOM 737 O O . ARG A 1 91 ? -17.338 0.106 2.046 1.00 93.62 91 ARG A O 1
ATOM 744 N N . GLU A 1 92 ? -15.221 0.846 2.121 1.00 95.06 92 GLU A N 1
ATOM 745 C CA . GLU A 1 92 ? -14.715 -0.191 1.226 1.00 95.06 92 GLU A CA 1
ATOM 746 C C . GLU A 1 92 ? -14.879 -1.585 1.845 1.00 95.06 92 GLU A C 1
ATOM 748 O O . GLU A 1 92 ? -14.375 -1.870 2.931 1.00 95.06 92 GLU A O 1
ATOM 753 N N . VAL A 1 93 ? -15.538 -2.483 1.107 1.00 91.50 93 VAL A N 1
ATOM 754 C CA . VAL A 1 93 ? -15.859 -3.851 1.551 1.00 91.50 93 VAL A CA 1
ATOM 755 C C . VAL A 1 93 ? -14.634 -4.654 1.999 1.00 91.50 93 VAL A C 1
ATOM 757 O O . VAL A 1 93 ? -14.727 -5.432 2.938 1.00 91.50 93 VAL A O 1
ATOM 760 N N . HIS A 1 94 ? -13.468 -4.434 1.390 1.00 93.00 94 HIS A N 1
ATOM 761 C CA . HIS A 1 94 ? -12.249 -5.203 1.671 1.00 93.00 94 HIS A CA 1
ATOM 762 C C . HIS A 1 94 ? -11.682 -4.978 3.083 1.00 93.00 94 HIS A C 1
ATOM 764 O O . HIS A 1 94 ? -10.812 -5.729 3.516 1.00 93.00 94 HIS A O 1
ATOM 770 N N . LEU A 1 95 ? -12.171 -3.983 3.833 1.00 94.06 95 LEU A N 1
ATOM 771 C CA . LEU A 1 95 ? -11.779 -3.780 5.232 1.00 94.06 95 LEU A CA 1
ATOM 772 C C . LEU A 1 95 ? -12.183 -4.939 6.151 1.00 94.06 95 LEU A C 1
ATOM 774 O O . LEU A 1 95 ? -11.600 -5.093 7.220 1.00 94.06 95 LEU A O 1
ATOM 778 N N . VAL A 1 96 ? -13.126 -5.789 5.738 1.00 91.38 96 VAL A N 1
ATOM 779 C CA . VAL A 1 96 ? -13.487 -7.002 6.493 1.00 91.38 96 VAL A CA 1
ATOM 780 C C . VAL A 1 96 ? -12.353 -8.032 6.545 1.00 91.38 96 VAL A C 1
ATOM 782 O O . VAL A 1 96 ? -12.333 -8.882 7.429 1.00 91.38 96 VAL A O 1
ATOM 785 N N . GLU A 1 97 ? -11.377 -7.942 5.638 1.00 91.56 97 GLU A N 1
ATOM 786 C CA . GLU A 1 97 ? -10.227 -8.852 5.564 1.00 91.56 97 GLU A CA 1
ATOM 787 C C . GLU A 1 97 ? -9.015 -8.337 6.358 1.00 91.56 97 GLU A C 1
ATOM 789 O O . GLU A 1 97 ? -7.971 -8.993 6.386 1.00 91.56 97 GLU A O 1
ATOM 794 N N . LEU A 1 98 ? -9.130 -7.175 7.013 1.00 93.12 98 LEU A N 1
ATOM 795 C CA . LEU A 1 98 ? -7.989 -6.410 7.522 1.00 93.12 98 LEU A CA 1
ATOM 796 C C . LEU A 1 98 ? -7.117 -7.187 8.525 1.00 93.12 98 LEU A C 1
ATOM 798 O O . LEU A 1 98 ? -5.897 -7.135 8.415 1.00 93.12 98 LEU A O 1
ATOM 802 N N . LYS A 1 99 ? -7.720 -7.967 9.438 1.00 90.12 99 LYS A N 1
ATOM 803 C CA . LYS A 1 99 ? -6.985 -8.829 10.392 1.00 90.12 99 LYS A CA 1
ATOM 804 C C . LYS A 1 99 ? -6.307 -10.047 9.743 1.00 90.12 99 LYS A C 1
ATOM 806 O O . LYS A 1 99 ? -5.434 -10.648 10.356 1.00 90.12 99 LYS A O 1
ATOM 811 N N . SER A 1 100 ? -6.727 -10.448 8.542 1.00 92.25 100 SER A N 1
ATOM 812 C CA . SER A 1 100 ? -6.193 -11.631 7.845 1.00 92.25 100 SER A CA 1
ATOM 813 C C . SER A 1 100 ? -5.122 -11.298 6.803 1.00 92.25 100 SER A C 1
ATOM 815 O O . SER A 1 100 ? -4.339 -12.166 6.413 1.00 92.25 100 SER A O 1
ATOM 817 N N . ASP A 1 101 ? -5.060 -10.045 6.351 1.00 93.81 101 ASP A N 1
ATOM 818 C CA . ASP A 1 101 ? -4.070 -9.605 5.376 1.00 93.81 101 ASP A CA 1
ATOM 819 C C . ASP A 1 101 ? -2.745 -9.261 6.063 1.00 93.81 101 ASP A C 1
ATOM 821 O O . ASP A 1 101 ? -2.547 -8.171 6.600 1.00 93.81 101 ASP A O 1
ATOM 825 N N . ARG A 1 102 ? -1.801 -10.203 5.972 1.00 94.12 102 ARG A N 1
ATOM 826 C CA . ARG A 1 102 ? -0.455 -10.122 6.565 1.00 94.12 102 ARG A CA 1
ATOM 827 C C . ARG A 1 102 ? 0.352 -8.893 6.153 1.00 94.12 102 ARG A C 1
ATOM 829 O O . ARG A 1 102 ? 1.355 -8.575 6.789 1.00 94.12 102 ARG A O 1
ATOM 836 N N . LYS A 1 103 ? -0.042 -8.184 5.088 1.00 94.31 103 LYS A N 1
ATOM 837 C CA . LYS A 1 103 ? 0.596 -6.905 4.747 1.00 94.31 103 LYS A CA 1
ATOM 838 C C . LYS A 1 103 ? 0.461 -5.911 5.886 1.00 94.31 103 LYS A C 1
ATOM 840 O O . LYS A 1 103 ? 1.391 -5.146 6.082 1.00 94.31 103 LYS A O 1
ATOM 845 N N . PHE A 1 104 ? -0.623 -5.963 6.657 1.00 96.50 104 PHE A N 1
ATOM 846 C CA . PHE A 1 104 ? -0.887 -5.038 7.755 1.00 96.50 104 PHE A CA 1
ATOM 847 C C . PHE A 1 104 ? -0.297 -5.473 9.100 1.00 96.50 104 PHE A C 1
ATOM 849 O O . PHE A 1 104 ? -0.419 -4.726 10.066 1.00 96.50 104 PHE A O 1
ATOM 856 N N . ASP A 1 105 ? 0.431 -6.595 9.164 1.00 95.38 105 ASP A N 1
ATOM 857 C CA . ASP A 1 105 ? 1.075 -7.066 10.402 1.00 95.38 105 AS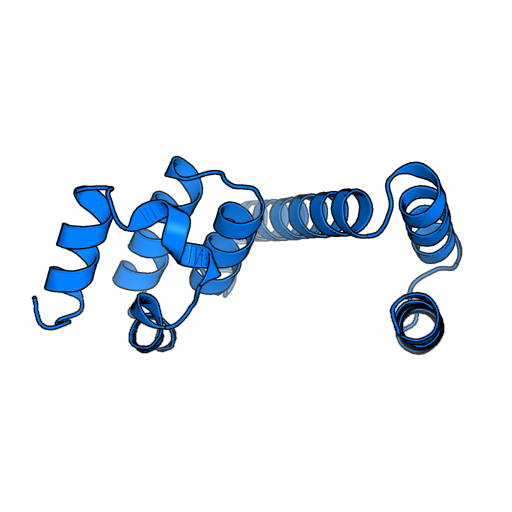P A CA 1
ATOM 858 C C . ASP A 1 105 ? 2.018 -6.009 11.010 1.00 95.38 105 ASP A C 1
ATOM 860 O O . ASP A 1 105 ? 2.193 -5.947 12.228 1.00 95.38 105 ASP A O 1
ATOM 864 N N . LEU A 1 106 ? 2.594 -5.131 10.172 1.00 95.50 106 LEU A N 1
ATOM 865 C CA . LEU A 1 106 ? 3.441 -4.019 10.620 1.00 95.50 106 LEU A CA 1
ATOM 866 C C . LEU A 1 106 ? 2.712 -2.999 11.512 1.00 95.50 106 LEU A C 1
ATOM 868 O O . LEU A 1 106 ? 3.385 -2.213 12.180 1.00 95.50 106 LEU A O 1
ATOM 872 N N . LEU A 1 107 ? 1.375 -2.993 11.495 1.00 96.62 107 LEU A N 1
ATOM 873 C CA . LEU A 1 107 ? 0.524 -2.063 12.233 1.00 96.62 107 LEU A CA 1
ATOM 874 C C . LEU A 1 107 ? -0.063 -2.656 13.519 1.00 96.62 107 LEU A C 1
ATOM 876 O O . LEU A 1 107 ? -0.741 -1.943 14.251 1.00 96.62 107 LEU A O 1
ATOM 880 N N . ASN A 1 108 ? 0.187 -3.933 13.828 1.00 92.06 108 ASN A N 1
ATOM 881 C CA . ASN A 1 108 ? -0.460 -4.613 14.959 1.00 92.06 108 ASN A CA 1
ATOM 882 C C . ASN A 1 108 ? -0.241 -3.911 16.312 1.00 92.06 108 ASN A C 1
ATOM 884 O O . ASN A 1 108 ? -1.100 -3.998 17.185 1.00 92.06 108 ASN A O 1
ATOM 888 N N . ASN A 1 109 ? 0.864 -3.178 16.473 1.00 93.00 109 ASN A N 1
ATOM 889 C CA . ASN A 1 109 ? 1.175 -2.435 17.698 1.00 93.00 109 ASN A CA 1
ATOM 890 C C . ASN A 1 109 ? 0.823 -0.938 17.624 1.00 93.00 109 ASN A C 1
ATOM 892 O O . ASN A 1 109 ? 1.110 -0.210 18.570 1.00 93.00 109 ASN A O 1
ATOM 896 N N . GLU A 1 110 ? 0.240 -0.467 16.520 1.00 96.12 110 GLU A N 1
ATOM 897 C CA . GLU A 1 110 ? -0.088 0.947 16.331 1.00 96.12 110 GLU A CA 1
ATOM 898 C C . GLU A 1 110 ? -1.465 1.253 16.949 1.00 96.12 110 GLU A C 1
ATOM 900 O O . GLU A 1 110 ? -2.464 0.639 16.547 1.00 96.12 110 GLU A O 1
ATOM 905 N N . PRO A 1 111 ? -1.564 2.192 17.909 1.00 95.94 111 PRO A N 1
ATOM 906 C CA . PRO A 1 111 ? -2.832 2.538 18.553 1.00 95.94 111 PRO A CA 1
ATOM 907 C C . PRO A 1 111 ? -3.925 2.943 17.555 1.00 95.94 111 PRO A C 1
ATOM 909 O O . PRO A 1 111 ? -5.078 2.533 17.683 1.00 95.94 111 PRO A O 1
ATOM 912 N N . GLU A 1 112 ? -3.565 3.693 16.514 1.00 96.06 112 GLU A N 1
ATOM 913 C CA . GLU A 1 112 ? -4.475 4.149 15.464 1.00 96.06 112 GLU A CA 1
ATOM 914 C C . GLU A 1 112 ? -5.073 2.983 14.671 1.00 96.06 112 GLU A C 1
ATOM 916 O O . GLU A 1 112 ? -6.233 3.046 14.253 1.00 96.06 112 GLU A O 1
ATOM 921 N N . PHE A 1 113 ? -4.306 1.907 14.480 1.00 96.44 113 PHE A N 1
ATOM 922 C CA . PHE A 1 113 ? -4.792 0.701 13.818 1.00 96.44 113 PHE A CA 1
ATOM 923 C C . PHE A 1 113 ? -5.809 -0.033 14.689 1.00 96.44 113 PHE A C 1
ATOM 925 O O . PHE A 1 113 ? -6.862 -0.438 14.199 1.00 96.44 113 PHE A O 1
ATOM 932 N N . GLN A 1 114 ? -5.539 -0.144 15.992 1.00 95.56 114 GLN A N 1
ATOM 933 C CA . GLN A 1 114 ? -6.465 -0.763 16.942 1.00 95.56 114 GLN A CA 1
ATOM 934 C C . GLN A 1 114 ? -7.790 0.006 17.021 1.00 95.56 114 GLN A C 1
ATOM 936 O O . GLN A 1 114 ? -8.866 -0.592 16.973 1.00 95.56 114 GLN A O 1
ATOM 941 N N . GLU A 1 115 ? -7.737 1.337 17.042 1.00 95.94 115 GLU A N 1
ATOM 942 C CA . GLU A 1 115 ? -8.942 2.171 17.002 1.00 95.94 115 GLU A CA 1
ATOM 943 C C . GLU A 1 115 ? -9.713 2.034 15.684 1.00 95.94 115 GLU A C 1
ATOM 945 O O . GLU A 1 115 ? -10.947 2.034 15.673 1.00 95.94 115 GLU A O 1
ATOM 950 N N . LEU A 1 116 ? -9.015 1.867 14.558 1.00 96.19 116 LEU A N 1
ATOM 951 C CA . LEU A 1 116 ? -9.663 1.584 13.282 1.00 96.19 116 LEU A CA 1
ATOM 952 C C . LEU A 1 116 ? -10.372 0.220 13.290 1.00 96.19 116 LEU A C 1
ATOM 954 O O . LEU A 1 116 ? -11.516 0.129 12.844 1.00 96.19 116 LEU A O 1
ATOM 958 N N . LEU A 1 117 ? -9.739 -0.826 13.827 1.00 95.31 117 LEU A N 1
ATOM 959 C CA . LEU A 1 117 ? -10.341 -2.159 13.940 1.00 95.31 117 LEU A CA 1
ATOM 960 C C . LEU A 1 117 ? -11.631 -2.135 14.771 1.00 95.31 117 LEU A C 1
ATOM 962 O O . LEU A 1 117 ? -12.634 -2.723 14.355 1.00 95.31 117 LEU A O 1
ATOM 966 N N . LYS A 1 118 ? -11.641 -1.390 15.884 1.00 94.62 118 LYS A N 1
ATOM 967 C CA . LYS A 1 118 ? -12.845 -1.172 16.704 1.00 94.62 118 LYS A CA 1
ATOM 968 C C . LYS A 1 118 ? -13.954 -0.470 15.922 1.00 94.62 118 LYS A C 1
ATOM 970 O O . LYS A 1 118 ? -15.099 -0.908 15.964 1.00 94.62 118 LYS A O 1
ATOM 975 N N . LYS A 1 119 ? -13.625 0.583 15.162 1.00 94.31 119 LYS A N 1
ATOM 976 C CA . LYS A 1 119 ? -14.591 1.308 14.310 1.00 94.31 119 LYS A CA 1
ATOM 977 C C . LYS A 1 119 ? -15.205 0.426 13.222 1.00 94.31 119 LYS A C 1
ATOM 979 O O . LYS A 1 119 ? -16.371 0.605 12.884 1.00 94.31 119 LYS A O 1
ATOM 984 N N . ILE A 1 120 ? -14.431 -0.514 12.680 1.00 93.00 120 ILE A N 1
ATOM 985 C CA . ILE A 1 120 ? -14.912 -1.494 11.695 1.00 93.00 120 ILE A CA 1
ATOM 986 C C . ILE A 1 120 ? -15.809 -2.557 12.356 1.00 93.00 120 ILE A C 1
ATOM 988 O O . ILE A 1 120 ? -16.689 -3.103 11.694 1.00 93.00 120 ILE A O 1
ATOM 992 N N . GLY A 1 121 ? -15.627 -2.819 13.654 1.00 92.19 121 GLY A N 1
ATOM 993 C CA . GLY A 1 121 ? -16.399 -3.800 14.418 1.00 92.19 121 GLY A CA 1
ATOM 994 C C . GLY A 1 121 ? -15.700 -5.150 14.587 1.00 92.19 121 GLY A C 1
ATOM 995 O O . GLY A 1 121 ? -16.371 -6.157 14.812 1.00 92.19 121 GLY A O 1
ATOM 996 N N . PHE A 1 122 ? -14.369 -5.203 14.472 1.00 90.44 122 PHE A N 1
ATOM 997 C CA . PHE A 1 122 ? -13.633 -6.413 14.834 1.00 90.44 122 PHE A CA 1
ATOM 998 C C . PHE A 1 122 ? -13.698 -6.650 16.352 1.00 90.44 122 PHE A C 1
ATOM 1000 O O . PHE A 1 122 ? -13.594 -5.687 17.113 1.00 90.44 122 PHE A O 1
ATOM 1007 N N . PRO A 1 123 ? -13.821 -7.913 16.802 1.00 81.69 123 PRO A N 1
ATOM 1008 C CA . PRO A 1 123 ? -13.721 -8.238 18.221 1.00 81.69 123 PRO A CA 1
ATOM 1009 C C . PRO A 1 123 ? -12.310 -7.930 18.732 1.00 81.69 123 PRO A C 1
ATOM 1011 O O . PRO A 1 123 ? -11.348 -8.040 17.959 1.00 81.69 123 PRO A O 1
ATOM 1014 N N . GLU A 1 124 ? -12.207 -7.546 20.005 1.00 71.75 124 GLU A N 1
ATOM 1015 C CA . GLU A 1 124 ? -10.926 -7.391 20.711 1.00 71.75 124 GLU A CA 1
ATOM 1016 C C . GLU A 1 124 ? -10.164 -8.721 20.778 1.00 71.75 124 GLU A C 1
ATOM 1018 O O . GLU A 1 124 ? -10.799 -9.766 21.056 1.00 71.75 124 GLU A O 1
#

Radius of gyration: 17.02 Å; chains: 1; bounding box: 37×37×46 Å